Protein AF-A0A9W6QRH6-F1 (afdb_monomer_lite)

Organism: NCBI:txid103729

Secondary structure (DSSP, 8-state):
---------------------------------------SSTT--HHHHHHHHHHHHTT-EEEETT-SS-S--EEEE-TTS-EEEEPPHHHHHHHHHHHHTTSEEEPP-SSSEEEEEE-HHHHHHHHHHHTS----

Radius of gyration: 28.38 Å; chains: 1; bounding box: 49×60×84 Å

Sequence (136 aa):
MRPPLSPGKDESMTPSTEERTMNTTTATMTATAAPVWIEARVDMTEDDVMATLFDVSEGAVLFHTGDSDSLTGFGWAHYDGTPAGSLPLWQSDILAALLRRHLIAIAPSDTTIRAIHLTDKGAELFYGVTDMPIAA

Foldseek 3Di:
DDDDDDDDDDDDDDDDDDDDDDDDPPPPPPPPDDPDDLDDDDDDDPVLLLVLLVCLALQQKKAFAPPPPDPARIAGADPVRDGPGHDDPVSSVSVVSCVVVQQKDWDDDPDRITTIHGDPNVCCVNVVVVPPDPDD

Structure (mmCIF, N/CA/C/O backbone):
data_AF-A0A9W6QRH6-F1
#
_entry.id   AF-A0A9W6QRH6-F1
#
loop_
_atom_site.group_PDB
_atom_site.id
_atom_site.type_symbol
_atom_site.label_atom_id
_atom_site.label_alt_id
_atom_site.label_comp_id
_atom_site.label_asym_id
_atom_site.label_entity_id
_atom_site.label_seq_id
_atom_site.pdbx_PDB_ins_code
_atom_site.Cartn_x
_atom_site.Cartn_y
_atom_site.Cartn_z
_atom_site.occupancy
_atom_site.B_iso_or_equiv
_atom_site.auth_seq_id
_atom_site.auth_comp_id
_atom_site.auth_asym_id
_atom_site.auth_atom_id
_atom_site.pdbx_PDB_model_num
ATOM 1 N N . MET A 1 1 ? 25.368 45.494 -68.399 1.00 37.88 1 MET A N 1
ATOM 2 C CA . MET A 1 1 ? 24.731 45.738 -67.082 1.00 37.88 1 MET A CA 1
ATOM 3 C C . MET A 1 1 ? 23.308 45.169 -67.113 1.00 37.88 1 MET A C 1
ATOM 5 O O . MET A 1 1 ? 22.790 44.996 -68.205 1.00 37.88 1 MET A O 1
ATOM 9 N N . ARG A 1 2 ? 22.754 44.812 -65.942 1.00 46.25 2 ARG A N 1
ATOM 10 C CA . ARG A 1 2 ? 21.415 44.211 -65.657 1.00 46.25 2 ARG A CA 1
ATOM 11 C C . ARG A 1 2 ? 20.208 45.020 -66.202 1.00 46.25 2 ARG A C 1
ATOM 13 O O . ARG A 1 2 ? 20.451 46.164 -66.582 1.00 46.25 2 ARG A O 1
ATOM 20 N N . PRO A 1 3 ? 18.929 44.557 -66.093 1.00 58.53 3 PRO A N 1
ATOM 21 C CA . PRO A 1 3 ? 18.351 43.283 -65.574 1.00 58.53 3 PRO A CA 1
ATOM 22 C C . PRO A 1 3 ? 17.560 42.549 -66.716 1.00 58.53 3 PRO A C 1
ATOM 24 O O . PRO A 1 3 ? 18.058 42.676 -67.833 1.00 58.53 3 PRO A O 1
ATOM 27 N N . PRO A 1 4 ? 16.392 41.844 -66.587 1.00 50.19 4 PRO A N 1
ATOM 28 C CA . PRO A 1 4 ? 15.605 41.277 -65.458 1.00 50.19 4 PRO A CA 1
ATOM 29 C C . PRO A 1 4 ? 15.120 39.797 -65.696 1.00 50.19 4 PRO A C 1
ATOM 31 O O . PRO A 1 4 ? 15.791 39.046 -66.389 1.00 50.19 4 PRO A O 1
ATOM 34 N N . LEU A 1 5 ? 13.952 39.422 -65.129 1.00 40.22 5 LEU A N 1
ATOM 35 C CA . LEU A 1 5 ? 13.029 38.289 -65.426 1.00 40.22 5 LEU A CA 1
ATOM 36 C C . LEU A 1 5 ? 13.363 36.842 -64.967 1.00 40.22 5 LEU A C 1
ATOM 38 O O . LEU A 1 5 ? 13.922 36.036 -65.702 1.00 40.22 5 LEU A O 1
ATOM 42 N N . SER A 1 6 ? 12.818 36.478 -63.797 1.00 54.47 6 SER A N 1
ATOM 43 C CA . SER A 1 6 ? 12.023 35.235 -63.608 1.00 54.47 6 SER A CA 1
ATOM 44 C C . SER A 1 6 ? 10.639 35.423 -64.289 1.00 54.47 6 SER A C 1
ATOM 46 O O . SER A 1 6 ? 10.291 36.596 -64.468 1.00 54.47 6 SER A O 1
ATOM 48 N N . PRO A 1 7 ? 9.803 34.399 -64.623 1.00 48.28 7 PRO A N 1
ATOM 49 C CA . PRO A 1 7 ? 9.609 33.108 -63.923 1.00 48.28 7 PRO A CA 1
ATOM 50 C C . PRO A 1 7 ? 9.307 31.883 -64.845 1.00 48.28 7 PRO A C 1
ATOM 52 O O . PRO A 1 7 ? 9.459 31.968 -66.057 1.00 48.28 7 PRO A O 1
ATOM 55 N N . GLY A 1 8 ? 8.801 30.771 -64.280 1.00 40.41 8 GLY A N 1
ATOM 56 C CA . GLY A 1 8 ? 7.809 29.918 -64.973 1.00 40.41 8 GLY A CA 1
ATOM 57 C C . GLY A 1 8 ? 8.219 28.516 -65.468 1.00 40.41 8 GLY A C 1
ATOM 58 O O . GLY A 1 8 ? 8.623 28.343 -66.612 1.00 40.41 8 GLY A O 1
ATOM 59 N N . LYS A 1 9 ? 7.963 27.503 -64.633 1.00 47.50 9 LYS A N 1
ATOM 60 C CA . LYS A 1 9 ? 7.250 26.251 -64.977 1.00 47.50 9 LYS A CA 1
ATOM 61 C C . LYS A 1 9 ? 6.236 26.091 -63.836 1.00 47.50 9 LYS A C 1
ATOM 63 O O . LYS A 1 9 ? 6.656 26.174 -62.687 1.00 47.50 9 LYS A O 1
ATOM 68 N N . ASP A 1 10 ? 4.921 26.062 -64.007 1.00 44.88 10 ASP A N 1
ATOM 69 C CA . ASP A 1 10 ? 4.084 25.477 -65.062 1.00 44.88 10 ASP A CA 1
ATOM 70 C C . ASP A 1 10 ? 4.212 23.952 -65.157 1.00 44.88 10 ASP A C 1
ATOM 72 O O . ASP A 1 10 ? 4.808 23.397 -66.077 1.00 44.88 10 ASP A O 1
ATOM 76 N N . GLU A 1 11 ? 3.639 23.295 -64.148 1.00 46.12 11 GLU A N 1
ATOM 77 C CA . GLU A 1 11 ? 2.878 22.064 -64.344 1.00 46.12 11 GLU A CA 1
ATOM 78 C C . GLU A 1 11 ? 1.430 22.348 -63.931 1.00 46.12 11 GLU A C 1
ATOM 80 O O . GLU A 1 11 ? 1.083 22.411 -62.751 1.00 46.12 11 GLU A O 1
ATOM 85 N N . SER A 1 12 ? 0.596 22.594 -64.937 1.00 50.25 12 SER A N 1
ATOM 86 C CA . SER A 1 12 ? -0.838 22.817 -64.794 1.00 50.25 12 SER A CA 1
ATOM 87 C C . SER A 1 12 ? -1.594 21.490 -64.896 1.00 50.25 12 SER A C 1
ATOM 89 O O . SER A 1 12 ? -1.643 20.917 -65.982 1.00 50.25 12 SER A O 1
ATOM 91 N N . MET A 1 13 ? -2.247 21.031 -63.819 1.00 35.91 13 MET A N 1
ATOM 92 C CA . MET A 1 13 ? -3.387 20.102 -63.924 1.00 35.91 13 MET A CA 1
ATOM 93 C C . MET A 1 13 ? -4.270 20.088 -62.661 1.00 35.91 13 MET A C 1
ATOM 95 O O . MET A 1 13 ? -3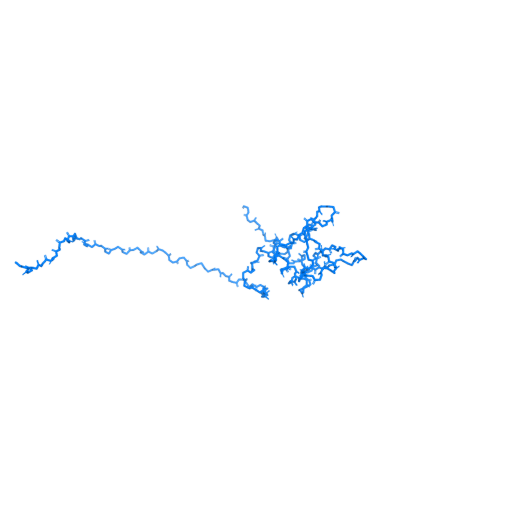.987 19.431 -61.664 1.00 35.91 13 MET A O 1
ATOM 99 N N . THR A 1 14 ? -5.387 20.809 -62.736 1.00 58.03 14 THR A N 1
ATOM 100 C CA . THR A 1 14 ? -6.648 20.463 -62.054 1.00 58.03 14 THR A CA 1
ATOM 101 C C . THR A 1 14 ? -7.506 19.632 -63.037 1.00 58.03 14 THR A C 1
ATOM 103 O O . THR A 1 14 ? -7.103 19.514 -64.200 1.00 58.03 14 THR A O 1
ATOM 106 N N . PRO A 1 15 ? -8.693 19.092 -62.679 1.00 53.50 15 PRO A N 1
ATOM 107 C CA . PRO A 1 15 ? -9.370 19.043 -61.376 1.00 53.50 15 PRO A CA 1
ATOM 108 C C . PRO A 1 15 ? -9.760 17.604 -60.952 1.00 53.50 15 PRO A C 1
ATOM 110 O O . PRO A 1 15 ? -9.607 16.663 -61.726 1.00 53.50 15 PRO A O 1
ATOM 113 N N . SER A 1 16 ? -10.380 17.440 -59.775 1.00 41.62 16 SER A N 1
ATOM 114 C CA . SER A 1 16 ? -11.616 16.639 -59.635 1.00 41.62 16 SER A CA 1
ATOM 115 C C . SER A 1 16 ? -12.256 16.788 -58.258 1.00 41.62 16 SER A C 1
ATOM 117 O O . SER A 1 16 ? -11.627 16.574 -57.225 1.00 41.62 16 SER A O 1
ATOM 119 N N . THR A 1 17 ? -13.542 17.126 -58.271 1.00 53.06 17 THR A N 1
ATOM 120 C CA . THR A 1 17 ? -14.458 16.905 -57.155 1.00 53.06 17 THR A CA 1
ATOM 121 C C . THR A 1 17 ? -14.860 15.435 -57.171 1.00 53.06 17 THR A C 1
ATOM 123 O O . THR A 1 17 ? -15.572 15.021 -58.080 1.00 53.06 17 THR A O 1
ATOM 126 N N . GLU A 1 18 ? -14.467 14.670 -56.156 1.00 53.28 18 GLU A N 1
ATOM 127 C CA . GLU A 1 18 ? -15.171 13.437 -55.801 1.00 53.28 18 GLU A CA 1
ATOM 128 C C . GLU A 1 18 ? -15.687 13.555 -54.370 1.00 53.28 18 GLU A C 1
ATOM 130 O O . GLU A 1 18 ? -14.938 13.535 -53.391 1.00 53.28 18 GLU A O 1
ATOM 135 N N . GLU A 1 19 ? -17.005 13.700 -54.265 1.00 49.78 19 GLU A N 1
ATOM 136 C CA . GLU A 1 19 ? -17.728 13.474 -53.025 1.00 49.78 19 GLU A CA 1
ATOM 137 C C . GLU A 1 19 ? -17.531 12.019 -52.598 1.00 49.78 19 GLU A C 1
ATOM 139 O O . GLU A 1 19 ? -18.041 11.101 -53.241 1.00 49.78 19 GLU A O 1
ATOM 144 N N . ARG A 1 20 ? -16.859 11.796 -51.466 1.00 43.66 20 ARG A N 1
ATOM 145 C CA . ARG A 1 20 ? -17.007 10.543 -50.725 1.00 43.66 20 ARG A CA 1
ATOM 146 C C . ARG A 1 20 ? -17.795 10.787 -49.450 1.00 43.66 20 ARG A C 1
ATOM 148 O O . ARG A 1 20 ? -17.251 11.017 -48.374 1.00 43.66 20 ARG A O 1
ATOM 155 N N . THR A 1 21 ? -19.110 10.731 -49.617 1.00 49.62 21 THR A N 1
ATOM 156 C CA . THR A 1 21 ? -20.083 10.510 -48.546 1.00 49.62 21 THR A CA 1
ATOM 157 C C . THR A 1 21 ? -19.714 9.253 -47.736 1.00 49.62 21 THR A C 1
ATOM 159 O O . THR A 1 21 ? -19.034 8.372 -48.259 1.00 49.62 21 THR A O 1
ATOM 162 N N . MET A 1 22 ? -20.271 9.127 -46.520 1.00 42.84 22 MET A N 1
ATOM 163 C CA . MET A 1 22 ? -20.294 7.904 -45.685 1.00 42.84 22 MET A CA 1
ATOM 164 C C . MET A 1 22 ? -18.941 7.552 -45.003 1.00 42.84 22 MET A C 1
ATOM 166 O O . MET A 1 22 ? -17.957 7.269 -45.675 1.00 42.84 22 MET A O 1
ATOM 170 N N . ASN A 1 23 ? -18.798 7.506 -43.667 1.00 47.72 23 ASN A N 1
ATOM 171 C CA . ASN A 1 23 ? -19.792 7.483 -42.582 1.00 47.72 23 ASN A CA 1
ATOM 172 C C . ASN A 1 23 ? -19.293 8.179 -41.303 1.00 47.72 23 ASN A C 1
ATOM 174 O O . ASN A 1 23 ? -18.252 7.806 -40.764 1.00 47.72 23 ASN A O 1
ATOM 178 N N . THR A 1 24 ? -20.099 9.081 -40.739 1.00 46.50 24 THR A N 1
ATOM 179 C CA . THR A 1 24 ? -19.974 9.471 -39.327 1.00 46.50 24 THR A CA 1
ATOM 180 C C . THR A 1 24 ? -20.604 8.376 -38.472 1.00 46.50 24 THR A C 1
ATOM 182 O O . THR A 1 24 ? -21.806 8.404 -38.208 1.00 46.50 24 THR A O 1
ATOM 185 N N . THR A 1 25 ? -19.812 7.393 -38.041 1.00 50.44 25 THR A N 1
ATOM 186 C CA . THR A 1 25 ? -20.263 6.460 -37.002 1.00 50.44 25 THR A CA 1
ATOM 187 C C . THR A 1 25 ? -20.269 7.198 -35.671 1.00 50.44 25 THR A C 1
ATOM 189 O O . THR A 1 25 ? -19.263 7.251 -34.966 1.00 50.44 25 THR A O 1
ATOM 192 N N . THR A 1 26 ? -21.417 7.782 -35.332 1.00 47.88 26 THR A N 1
ATOM 193 C CA . THR A 1 26 ? -21.703 8.260 -33.981 1.00 47.88 26 THR A CA 1
ATOM 194 C C . THR A 1 26 ? -21.672 7.060 -33.042 1.00 47.88 26 THR A C 1
ATOM 196 O O . THR A 1 26 ? -22.663 6.345 -32.900 1.00 47.88 26 THR A O 1
ATOM 199 N N . ALA A 1 27 ? -20.528 6.823 -32.405 1.00 49.31 27 ALA A N 1
ATOM 200 C CA . ALA A 1 27 ? -20.444 5.915 -31.277 1.00 49.31 27 ALA A CA 1
ATOM 201 C C . ALA A 1 27 ? -21.207 6.554 -30.110 1.00 49.31 27 ALA A C 1
ATOM 203 O O . ALA A 1 27 ? -20.648 7.313 -29.319 1.00 49.31 27 ALA A O 1
ATOM 204 N N . THR A 1 28 ? -22.507 6.268 -30.017 1.00 47.59 28 THR A N 1
ATOM 205 C CA . THR A 1 28 ? -23.292 6.509 -28.807 1.00 47.59 28 THR A CA 1
ATOM 206 C C . THR A 1 28 ? -22.795 5.549 -27.732 1.00 47.59 28 THR A C 1
ATOM 208 O O . THR A 1 28 ? -23.409 4.523 -27.457 1.00 47.59 28 THR A O 1
ATOM 211 N N . MET A 1 29 ? -21.654 5.879 -27.127 1.00 44.19 29 MET A N 1
ATOM 212 C CA . MET A 1 29 ? -21.290 5.314 -25.841 1.00 44.19 29 MET A CA 1
ATOM 213 C C . MET A 1 29 ? -22.253 5.901 -24.820 1.00 44.19 29 MET A C 1
ATOM 215 O O . MET A 1 29 ? -22.145 7.059 -24.415 1.00 44.19 29 MET A O 1
ATOM 219 N N . THR A 1 30 ? -23.252 5.099 -24.462 1.00 42.09 30 THR A N 1
ATOM 220 C CA . THR A 1 30 ? -24.102 5.338 -23.304 1.00 42.09 30 THR A CA 1
ATOM 221 C C . THR A 1 30 ? -23.191 5.515 -22.099 1.00 42.09 30 THR A C 1
ATOM 223 O O . THR A 1 30 ? -22.580 4.554 -21.639 1.00 42.09 30 THR A O 1
ATOM 226 N N . ALA A 1 31 ? -23.087 6.748 -21.604 1.00 43.47 31 ALA A N 1
ATOM 227 C CA . ALA A 1 31 ? -22.362 7.053 -20.383 1.00 43.47 31 ALA A CA 1
ATOM 228 C C . ALA A 1 31 ? -23.136 6.486 -19.183 1.00 43.47 31 ALA A C 1
ATOM 230 O O . ALA A 1 31 ? -23.871 7.199 -18.497 1.00 43.47 31 ALA A O 1
ATOM 231 N N . THR A 1 32 ? -22.991 5.180 -18.952 1.00 41.75 32 THR A N 1
ATOM 232 C CA . THR A 1 32 ? -23.275 4.557 -17.660 1.00 41.75 32 THR A CA 1
ATOM 233 C C . THR A 1 32 ? -22.491 5.337 -16.612 1.00 41.75 32 THR A C 1
ATOM 235 O O . THR A 1 32 ? -21.298 5.579 -16.789 1.00 41.75 32 THR A O 1
ATOM 238 N N . ALA A 1 33 ? -23.180 5.818 -15.577 1.00 47.66 33 ALA A N 1
ATOM 239 C CA . ALA A 1 33 ? -22.647 6.831 -14.673 1.00 47.66 33 ALA A CA 1
ATOM 240 C C . ALA A 1 33 ? -21.334 6.376 -14.010 1.00 47.66 33 ALA A C 1
ATOM 242 O O . ALA A 1 33 ? -21.347 5.500 -13.148 1.00 47.66 33 ALA A O 1
ATOM 243 N N . ALA A 1 34 ? -20.218 6.996 -14.406 1.00 45.59 34 ALA A N 1
ATOM 244 C CA . ALA A 1 34 ? -18.900 6.709 -13.850 1.00 45.59 34 ALA A CA 1
ATOM 245 C C . ALA A 1 34 ? -18.878 7.034 -12.339 1.00 45.59 34 ALA A C 1
ATOM 247 O O . ALA A 1 34 ? -19.197 8.170 -11.958 1.00 45.59 34 ALA A O 1
ATOM 248 N N . PRO A 1 35 ? -18.538 6.075 -11.460 1.00 45.78 35 PRO A N 1
ATOM 249 C CA . PRO A 1 35 ? -18.590 6.288 -10.021 1.00 45.78 35 PRO A CA 1
ATOM 250 C C . PRO A 1 35 ? -17.403 7.125 -9.519 1.00 45.78 35 PRO A C 1
ATOM 252 O O . PRO A 1 35 ? -16.251 6.731 -9.632 1.00 45.78 35 PRO A O 1
ATOM 255 N N . VAL A 1 36 ? -17.721 8.267 -8.898 1.00 46.62 36 VAL A N 1
ATOM 256 C CA . VAL A 1 36 ? -16.895 9.039 -7.940 1.00 46.62 36 VAL A CA 1
ATOM 257 C C . VAL A 1 36 ? -15.392 9.123 -8.268 1.00 46.62 36 VAL A C 1
ATOM 259 O O . VAL A 1 36 ? -14.551 8.452 -7.667 1.00 46.62 36 VAL A O 1
ATOM 262 N N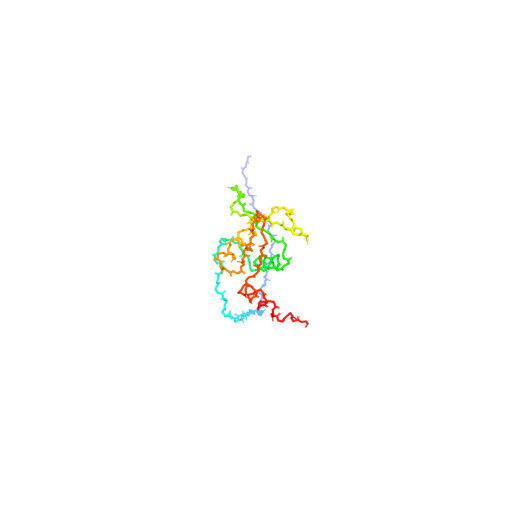 . TRP A 1 37 ? -15.070 10.058 -9.163 1.00 49.84 37 TRP A N 1
ATOM 263 C CA . TRP A 1 37 ? -13.724 10.450 -9.589 1.00 49.84 37 TRP A CA 1
ATOM 264 C C . TRP A 1 37 ? -12.661 10.453 -8.474 1.00 49.84 37 TRP A C 1
ATOM 266 O O . TRP A 1 37 ? -12.789 11.103 -7.427 1.00 49.84 37 TRP A O 1
ATOM 276 N N . ILE A 1 38 ? -11.552 9.755 -8.729 1.00 52.62 38 ILE A N 1
ATOM 277 C CA . ILE A 1 38 ? -10.364 9.758 -7.873 1.00 52.62 38 ILE A CA 1
ATOM 278 C C . ILE A 1 38 ? -9.487 10.972 -8.221 1.00 52.62 38 ILE A C 1
ATOM 280 O O . ILE A 1 38 ? -8.398 10.838 -8.759 1.00 52.62 38 ILE A O 1
ATOM 284 N N . GLU A 1 39 ? -9.952 12.186 -7.909 1.00 51.97 39 GLU A N 1
ATOM 285 C CA . GLU A 1 39 ? -9.112 13.380 -8.080 1.00 51.97 39 GLU A CA 1
ATOM 286 C C . GLU A 1 39 ? -7.950 13.392 -7.068 1.00 51.97 39 GLU A C 1
ATOM 288 O O . GLU A 1 39 ? -8.144 13.677 -5.883 1.00 51.97 39 GLU A O 1
ATOM 293 N N . ALA A 1 40 ? -6.735 13.093 -7.541 1.00 44.28 40 ALA A N 1
ATOM 294 C CA . ALA A 1 40 ? -5.471 13.497 -6.923 1.00 44.28 40 ALA A CA 1
ATOM 295 C C . ALA A 1 40 ? -4.304 13.392 -7.928 1.00 44.28 40 ALA A C 1
ATOM 297 O O . ALA A 1 40 ? -3.776 12.311 -8.144 1.00 44.28 40 ALA A O 1
ATOM 298 N N . ARG A 1 41 ? -3.845 14.549 -8.431 1.00 51.19 41 ARG A N 1
ATOM 299 C CA . ARG A 1 41 ? -2.780 14.746 -9.444 1.00 51.19 41 ARG A CA 1
ATOM 300 C C . ARG A 1 41 ? -3.143 14.331 -10.878 1.00 51.19 41 ARG A C 1
ATOM 302 O O . ARG A 1 41 ? -3.924 13.425 -11.130 1.00 51.19 41 ARG A O 1
ATOM 309 N N . VAL A 1 42 ? -2.584 15.108 -11.804 1.00 48.59 42 VAL A N 1
ATOM 310 C CA . VAL A 1 42 ? -2.676 14.919 -13.255 1.00 48.59 42 VAL A CA 1
ATOM 311 C C . VAL A 1 42 ? -1.911 13.637 -13.614 1.00 48.59 42 VAL A C 1
ATOM 313 O O . VAL A 1 42 ? -0.845 13.406 -13.047 1.00 48.59 42 VAL A O 1
ATOM 316 N N . ASP A 1 43 ? -2.473 12.837 -14.523 1.00 60.91 43 ASP A N 1
ATOM 317 C CA . ASP A 1 43 ? -1.922 11.584 -15.076 1.00 60.91 43 ASP A CA 1
ATOM 318 C C . ASP A 1 43 ? -1.985 10.296 -14.211 1.00 60.91 43 ASP A C 1
ATOM 320 O O . ASP A 1 43 ? -1.251 9.356 -14.497 1.00 60.91 43 ASP A O 1
ATOM 324 N N . MET A 1 44 ? -2.881 10.176 -13.216 1.00 70.50 44 MET A N 1
ATOM 325 C CA . MET A 1 44 ? -3.264 8.843 -12.688 1.00 70.50 44 MET A CA 1
ATOM 326 C C . MET A 1 44 ? -4.383 8.221 -13.530 1.00 70.50 44 MET A C 1
ATOM 328 O O . MET A 1 44 ? -5.456 8.815 -13.661 1.00 70.50 44 MET A O 1
ATOM 332 N N . THR A 1 45 ? -4.157 7.019 -14.058 1.00 83.31 45 THR A N 1
ATOM 333 C CA . THR A 1 45 ? -5.167 6.244 -14.793 1.00 83.31 45 THR A CA 1
ATOM 334 C C . THR A 1 45 ? -5.895 5.239 -13.894 1.00 83.31 45 THR A C 1
ATOM 336 O O . THR A 1 45 ? -5.467 4.938 -12.779 1.00 83.31 45 THR A O 1
ATOM 339 N N . GLU A 1 46 ? -7.018 4.704 -14.382 1.00 83.81 46 GLU A N 1
ATOM 340 C CA . GLU A 1 46 ? -7.709 3.578 -13.738 1.00 83.81 46 GLU A CA 1
ATOM 341 C C . GLU A 1 46 ? -6.819 2.323 -13.706 1.00 83.81 46 GLU A C 1
ATOM 343 O O . GLU A 1 46 ? -6.768 1.640 -12.683 1.00 83.81 46 GLU A O 1
ATOM 348 N N . ASP A 1 47 ? -6.035 2.090 -14.766 1.00 85.88 47 ASP A N 1
ATOM 349 C CA . ASP A 1 47 ? -5.081 0.980 -14.862 1.00 85.88 47 ASP A CA 1
ATOM 350 C C . ASP A 1 47 ? -4.009 1.047 -13.760 1.00 85.88 47 ASP A C 1
ATOM 352 O O . ASP A 1 47 ? -3.737 0.038 -13.110 1.00 85.88 47 ASP A O 1
ATOM 356 N N . ASP A 1 48 ? -3.451 2.232 -13.475 1.00 89.69 48 ASP A N 1
ATOM 357 C CA . ASP A 1 48 ? -2.456 2.414 -12.403 1.00 89.69 48 ASP A CA 1
ATOM 358 C C . ASP A 1 48 ? -3.049 2.102 -11.017 1.00 89.69 48 ASP A C 1
ATOM 360 O O . ASP A 1 48 ? -2.390 1.515 -10.149 1.00 89.69 48 ASP A O 1
ATOM 364 N N . VAL A 1 49 ? -4.312 2.486 -10.795 1.00 88.75 49 VAL A N 1
ATOM 365 C CA . VAL A 1 49 ? -5.038 2.214 -9.546 1.00 88.75 49 VAL A CA 1
ATOM 366 C C . VAL A 1 49 ? -5.326 0.721 -9.405 1.00 88.75 49 VAL A C 1
ATOM 368 O O . VAL A 1 49 ? -5.100 0.165 -8.329 1.00 88.75 49 VAL A O 1
ATOM 371 N N . MET A 1 50 ? -5.769 0.057 -10.474 1.00 89.56 50 MET A N 1
ATOM 372 C CA . MET A 1 50 ? -6.056 -1.380 -10.471 1.00 89.56 50 MET A CA 1
ATOM 373 C C . MET A 1 50 ? -4.786 -2.226 -10.328 1.00 89.56 50 MET A C 1
ATOM 375 O O . MET A 1 50 ? -4.785 -3.172 -9.542 1.00 89.56 50 MET A O 1
ATOM 379 N N . ALA A 1 51 ? -3.683 -1.849 -10.984 1.00 91.50 51 ALA A N 1
ATOM 380 C CA . ALA A 1 51 ? -2.373 -2.469 -10.781 1.00 91.50 51 ALA A CA 1
ATOM 381 C C . ALA A 1 51 ? -1.899 -2.323 -9.324 1.00 91.50 51 ALA A C 1
ATOM 383 O O . ALA A 1 51 ? -1.482 -3.295 -8.698 1.00 91.50 51 ALA A O 1
ATOM 384 N N . THR A 1 52 ? -2.059 -1.133 -8.733 1.00 92.88 52 THR A N 1
ATOM 385 C CA . THR A 1 52 ? -1.706 -0.904 -7.323 1.00 92.88 52 THR A CA 1
ATOM 386 C C . THR A 1 52 ? -2.577 -1.723 -6.361 1.00 92.88 52 THR A C 1
ATOM 388 O O . THR A 1 52 ? -2.078 -2.205 -5.346 1.00 92.88 52 THR A O 1
ATOM 391 N N . LEU A 1 53 ? -3.870 -1.900 -6.653 1.00 92.62 53 LEU A N 1
ATOM 392 C CA . LEU A 1 53 ? -4.759 -2.757 -5.857 1.00 92.62 53 LEU A CA 1
ATOM 393 C C . LEU A 1 53 ? -4.396 -4.244 -5.990 1.00 92.62 53 LEU A C 1
ATOM 395 O O . LEU A 1 53 ? -4.430 -4.948 -4.981 1.00 92.62 53 LEU A O 1
ATOM 399 N N . PHE A 1 54 ? -3.987 -4.694 -7.181 1.00 93.62 54 PHE A N 1
ATOM 400 C CA . PHE A 1 54 ? -3.482 -6.050 -7.412 1.00 93.62 54 PHE A CA 1
ATOM 401 C C . PHE A 1 54 ? -2.212 -6.329 -6.590 1.00 93.62 54 PHE A C 1
ATOM 403 O O . PHE A 1 54 ? -2.170 -7.305 -5.837 1.00 93.62 54 PHE A O 1
ATOM 410 N N . ASP A 1 55 ? -1.226 -5.426 -6.629 1.00 94.50 55 ASP A N 1
ATOM 411 C CA . ASP A 1 55 ? 0.008 -5.550 -5.838 1.00 94.50 55 ASP A CA 1
ATOM 412 C C . ASP A 1 55 ? -0.270 -5.582 -4.321 1.00 94.50 55 ASP A C 1
ATOM 414 O O . ASP A 1 55 ? 0.419 -6.272 -3.566 1.00 94.50 55 ASP A O 1
ATOM 418 N N . VAL A 1 56 ? -1.313 -4.882 -3.853 1.00 94.25 56 VAL A N 1
ATOM 419 C CA . VAL A 1 56 ? -1.785 -4.979 -2.460 1.00 94.25 56 VAL A CA 1
ATOM 420 C C . VAL A 1 56 ? -2.479 -6.316 -2.182 1.00 94.25 56 VAL A C 1
ATOM 422 O O . VAL A 1 56 ? -2.263 -6.878 -1.109 1.00 94.25 56 VAL A O 1
ATOM 425 N N . SER A 1 57 ? -3.296 -6.850 -3.100 1.00 93.44 57 SER A N 1
ATOM 426 C CA . SER A 1 57 ? -3.956 -8.152 -2.898 1.00 93.44 57 SER A CA 1
ATOM 427 C C . SER A 1 57 ? -2.978 -9.329 -2.863 1.00 93.44 57 SER A C 1
ATOM 429 O O . SER A 1 57 ? -3.174 -10.244 -2.067 1.00 93.44 57 SER A O 1
ATOM 431 N N . GLU A 1 58 ? -1.894 -9.264 -3.639 1.00 92.94 58 GLU A N 1
ATOM 432 C CA . GLU A 1 58 ? -0.815 -10.262 -3.636 1.00 92.94 58 GLU A CA 1
ATOM 433 C C . GLU A 1 58 ? 0.144 -10.109 -2.436 1.00 92.94 58 GLU A C 1
ATOM 435 O O . GLU A 1 58 ? 1.058 -10.912 -2.255 1.00 92.94 58 GLU A O 1
ATOM 440 N N . GLY A 1 59 ? -0.028 -9.071 -1.605 1.00 92.25 59 GLY A N 1
ATOM 441 C CA . GLY A 1 59 ? 0.879 -8.769 -0.493 1.00 92.25 59 GLY A CA 1
ATOM 442 C C . GLY A 1 59 ? 2.276 -8.316 -0.940 1.00 92.25 59 GLY A C 1
ATOM 443 O O . GLY A 1 59 ? 3.215 -8.355 -0.146 1.00 92.25 59 GLY A O 1
ATOM 444 N N . ALA A 1 60 ? 2.423 -7.867 -2.191 1.00 94.88 60 ALA A N 1
ATOM 445 C CA . ALA A 1 60 ? 3.692 -7.450 -2.784 1.00 94.88 60 ALA A CA 1
ATOM 446 C C . ALA A 1 60 ? 4.199 -6.094 -2.258 1.00 94.88 60 ALA A C 1
ATOM 448 O O . ALA A 1 60 ? 5.311 -5.684 -2.588 1.00 94.88 60 ALA A O 1
ATOM 449 N N . VAL A 1 61 ? 3.419 -5.392 -1.427 1.00 94.06 61 VAL A N 1
ATOM 450 C CA . VAL A 1 61 ? 3.779 -4.087 -0.853 1.00 94.06 61 VAL A CA 1
ATOM 451 C C . VAL A 1 61 ? 3.658 -4.054 0.670 1.00 94.06 61 VAL A C 1
ATOM 453 O O . VAL A 1 61 ? 2.748 -4.620 1.276 1.00 94.06 61 VAL A O 1
ATOM 456 N N . LEU A 1 62 ? 4.585 -3.333 1.298 1.00 93.31 62 LEU A N 1
ATOM 457 C CA . LEU A 1 62 ? 4.691 -3.165 2.745 1.00 93.31 62 LEU A CA 1
ATOM 458 C C . LEU A 1 62 ? 4.867 -1.695 3.135 1.00 93.31 62 LEU A C 1
ATOM 460 O O . LEU A 1 62 ? 5.196 -0.845 2.310 1.00 93.31 62 LEU A O 1
ATOM 464 N N . PHE A 1 63 ? 4.630 -1.397 4.410 1.00 91.06 63 PHE A N 1
ATOM 465 C CA . PHE A 1 63 ? 4.774 -0.069 4.995 1.00 91.06 63 PHE A CA 1
ATOM 466 C C . PHE A 1 63 ? 5.847 -0.063 6.090 1.00 91.06 63 PHE A C 1
ATOM 468 O O . PHE A 1 63 ? 5.776 -0.832 7.048 1.00 91.06 63 PHE A O 1
ATOM 475 N N . HIS A 1 64 ? 6.825 0.828 5.973 1.00 89.06 64 HIS A N 1
ATOM 476 C CA . HIS A 1 64 ? 7.914 1.037 6.913 1.00 89.06 64 HIS A CA 1
ATOM 477 C C . HIS A 1 64 ? 7.685 2.311 7.737 1.00 89.06 64 HIS A C 1
ATOM 479 O O . HIS A 1 64 ? 7.538 3.413 7.210 1.00 89.06 64 HIS A O 1
ATOM 485 N N . THR A 1 65 ? 7.644 2.163 9.059 1.00 77.88 65 THR A N 1
ATOM 486 C CA . THR A 1 65 ? 7.321 3.244 9.998 1.00 77.88 65 THR A CA 1
ATOM 487 C C . THR A 1 65 ? 8.590 3.952 10.471 1.00 77.88 65 THR A C 1
ATOM 489 O O . THR A 1 65 ? 9.418 3.338 11.130 1.00 77.88 65 THR A O 1
ATOM 492 N N . GLY A 1 66 ? 8.726 5.255 10.224 1.00 66.00 66 GLY A N 1
ATOM 493 C CA . GLY A 1 66 ? 9.861 6.044 10.733 1.00 66.00 66 GLY A CA 1
ATOM 494 C C . GLY A 1 66 ? 11.000 6.276 9.738 1.00 66.00 66 GLY A C 1
ATOM 495 O O . GLY A 1 66 ? 12.038 6.804 10.128 1.00 66.00 66 GLY A O 1
ATOM 496 N N . ASP A 1 67 ? 10.795 5.954 8.461 1.00 57.75 67 ASP A N 1
ATOM 497 C CA . ASP A 1 67 ? 11.562 6.578 7.385 1.00 57.75 67 ASP A CA 1
ATOM 498 C C . ASP A 1 67 ? 11.096 8.039 7.252 1.00 57.75 67 ASP A C 1
ATOM 500 O O . ASP A 1 67 ? 10.010 8.319 6.748 1.00 57.75 67 ASP A O 1
ATOM 504 N N . SER A 1 68 ? 11.854 8.971 7.834 1.00 43.19 68 SER A N 1
ATOM 505 C CA . SER A 1 68 ? 11.468 10.386 7.925 1.00 43.19 68 SER A CA 1
ATOM 506 C C . SER A 1 68 ? 11.808 11.215 6.683 1.00 43.19 68 SER A C 1
ATOM 508 O O . SER A 1 68 ? 11.450 12.390 6.646 1.00 43.19 68 SER A O 1
ATOM 510 N N . ASP A 1 69 ? 12.506 10.631 5.703 1.00 47.34 69 ASP A N 1
ATOM 511 C CA . ASP A 1 69 ? 12.940 11.303 4.467 1.00 47.34 69 ASP A CA 1
ATOM 512 C C . ASP A 1 69 ? 12.037 10.968 3.266 1.00 47.34 69 ASP A C 1
ATOM 514 O O . ASP A 1 69 ? 11.960 11.740 2.309 1.00 47.34 69 ASP A O 1
ATOM 518 N N . SER A 1 70 ? 11.297 9.854 3.312 1.00 47.81 70 SER A N 1
ATOM 519 C CA . SER A 1 70 ? 10.270 9.544 2.316 1.00 47.81 70 SER A CA 1
ATOM 520 C C . SER A 1 70 ? 8.878 10.005 2.766 1.00 47.81 70 SER A C 1
ATOM 522 O O . SER A 1 70 ? 8.343 9.600 3.794 1.00 47.81 70 SER A O 1
ATOM 524 N N . LEU A 1 71 ? 8.209 10.800 1.922 1.00 49.69 71 LEU A N 1
ATOM 525 C CA . LEU A 1 71 ? 6.787 11.176 2.071 1.00 49.69 71 LEU A CA 1
ATOM 526 C C . LEU A 1 71 ? 5.818 9.978 1.968 1.00 49.69 71 LEU A C 1
ATOM 528 O O . LEU A 1 71 ? 4.598 10.144 2.006 1.00 49.69 71 LEU A O 1
ATOM 532 N N . THR A 1 72 ? 6.364 8.779 1.790 1.00 63.91 72 THR A N 1
ATOM 533 C CA . THR A 1 72 ? 5.681 7.561 1.389 1.00 63.91 72 THR A CA 1
ATOM 534 C C . THR A 1 72 ? 6.461 6.362 1.928 1.00 63.91 72 THR A C 1
ATOM 536 O O . THR A 1 72 ? 7.281 5.791 1.214 1.00 63.91 72 THR A O 1
ATOM 539 N N . GLY A 1 73 ? 6.196 5.946 3.169 1.00 84.19 73 GLY A N 1
ATOM 540 C CA . GLY A 1 73 ? 6.837 4.770 3.785 1.00 84.19 73 GLY A CA 1
ATOM 541 C C . GLY A 1 73 ? 6.508 3.426 3.113 1.00 84.19 73 GLY A C 1
ATOM 542 O O . GLY A 1 73 ? 6.662 2.383 3.732 1.00 84.19 73 GLY A O 1
ATOM 543 N N . PHE A 1 74 ? 6.004 3.428 1.882 1.00 90.06 74 PHE A N 1
ATOM 544 C CA . PHE A 1 74 ? 5.667 2.246 1.106 1.00 90.06 74 PHE A CA 1
ATOM 545 C C . PHE A 1 74 ? 6.915 1.685 0.404 1.00 90.06 74 PHE A C 1
ATOM 547 O O . PHE A 1 74 ? 7.695 2.429 -0.192 1.00 90.06 74 PHE A O 1
ATOM 554 N N . GLY A 1 75 ? 7.074 0.363 0.422 1.00 92.38 75 GLY A N 1
ATOM 555 C CA . GLY A 1 75 ? 8.120 -0.346 -0.316 1.00 92.38 75 GLY A CA 1
ATOM 556 C C . GLY A 1 75 ? 7.632 -1.680 -0.872 1.00 92.38 75 GLY A C 1
ATOM 557 O O . GLY A 1 75 ? 6.586 -2.187 -0.466 1.00 92.38 75 GLY A O 1
ATOM 558 N N . TRP A 1 76 ? 8.409 -2.250 -1.790 1.00 94.06 76 TRP A N 1
ATOM 559 C CA . TRP A 1 76 ? 8.194 -3.605 -2.287 1.00 94.06 76 TRP A CA 1
ATOM 560 C C . TRP A 1 76 ? 8.486 -4.635 -1.194 1.00 94.06 76 TRP A C 1
ATOM 562 O O . TRP A 1 76 ? 9.416 -4.468 -0.398 1.00 94.06 76 TRP A O 1
ATOM 572 N N . ALA A 1 77 ? 7.728 -5.725 -1.202 1.00 93.81 77 ALA A N 1
ATOM 573 C CA . ALA A 1 77 ? 7.952 -6.918 -0.406 1.00 93.81 77 ALA A CA 1
ATOM 574 C C . ALA A 1 77 ? 8.469 -8.065 -1.290 1.00 93.81 77 ALA A C 1
ATOM 576 O O . ALA A 1 77 ? 8.051 -8.240 -2.434 1.00 93.81 77 ALA A O 1
ATOM 577 N N . HIS A 1 78 ? 9.369 -8.878 -0.748 1.00 91.81 78 HIS A N 1
ATOM 578 C CA . HIS A 1 78 ? 9.638 -10.218 -1.255 1.00 91.81 78 HIS A CA 1
ATOM 579 C C . HIS A 1 78 ? 8.502 -11.170 -0.844 1.00 91.81 78 HIS A C 1
ATOM 581 O O . HIS A 1 78 ? 7.755 -10.897 0.094 1.00 91.81 78 HIS A O 1
ATOM 587 N N . TYR A 1 79 ? 8.410 -12.336 -1.494 1.00 86.31 79 TYR A N 1
ATOM 588 C CA . TYR A 1 79 ? 7.423 -13.380 -1.167 1.00 86.31 79 TYR A CA 1
ATOM 589 C C . TYR A 1 79 ? 7.521 -13.926 0.275 1.00 86.31 79 TYR A C 1
ATOM 591 O O . TYR A 1 79 ? 6.609 -14.605 0.735 1.00 86.31 79 TYR A O 1
ATOM 599 N N . ASP A 1 80 ? 8.617 -13.651 0.990 1.00 86.81 80 ASP A N 1
ATOM 600 C CA . ASP A 1 80 ? 8.797 -13.967 2.413 1.00 86.81 80 ASP A CA 1
ATOM 601 C C . ASP A 1 80 ? 8.357 -12.827 3.361 1.00 86.81 80 ASP A C 1
ATOM 603 O O . ASP A 1 80 ? 8.497 -12.943 4.578 1.00 86.81 80 ASP A O 1
ATOM 607 N N . GLY A 1 81 ? 7.822 -11.728 2.815 1.00 83.19 81 GLY A N 1
ATOM 608 C CA . GLY A 1 81 ? 7.389 -10.537 3.548 1.00 83.19 81 GLY A CA 1
ATOM 609 C C . GLY A 1 81 ? 8.507 -9.547 3.897 1.00 83.19 81 GLY A C 1
ATOM 610 O O . GLY A 1 81 ? 8.248 -8.578 4.614 1.00 83.19 81 GLY A O 1
ATOM 611 N N . THR A 1 82 ? 9.744 -9.758 3.432 1.00 88.19 82 THR A N 1
ATOM 612 C CA . THR A 1 82 ? 10.872 -8.851 3.715 1.00 88.19 82 THR A CA 1
ATOM 613 C C . THR A 1 82 ? 10.965 -7.681 2.717 1.00 88.19 82 THR A C 1
ATOM 615 O O . THR A 1 82 ? 10.483 -7.801 1.591 1.00 88.19 82 THR A O 1
ATOM 618 N N . PRO A 1 83 ? 11.572 -6.529 3.077 1.00 89.50 83 PRO A N 1
ATOM 619 C CA . PRO A 1 83 ? 11.729 -5.393 2.163 1.00 89.50 83 PRO A CA 1
ATOM 620 C C . PRO A 1 83 ? 12.606 -5.707 0.946 1.00 89.50 83 PRO A C 1
ATOM 622 O O . PRO A 1 83 ? 13.788 -6.013 1.088 1.00 89.50 83 PRO A O 1
ATOM 625 N N . ALA A 1 84 ? 12.031 -5.551 -0.248 1.00 90.12 84 ALA A N 1
ATOM 626 C CA . ALA A 1 84 ? 12.673 -5.788 -1.543 1.00 90.12 84 ALA A CA 1
ATOM 627 C C . ALA A 1 84 ? 13.159 -4.501 -2.245 1.00 90.12 84 ALA A C 1
ATOM 629 O O . ALA A 1 84 ? 13.874 -4.573 -3.244 1.00 90.12 84 ALA A O 1
ATOM 630 N N . GLY A 1 85 ? 12.783 -3.318 -1.744 1.00 89.00 85 GLY A N 1
ATOM 631 C CA . GLY A 1 85 ? 13.229 -2.022 -2.267 1.00 89.00 85 GLY A CA 1
ATOM 632 C C . GLY A 1 85 ? 12.156 -0.933 -2.209 1.00 89.00 85 GLY A C 1
ATOM 633 O O . GLY A 1 85 ? 11.064 -1.136 -1.682 1.00 89.00 85 GLY A O 1
ATOM 634 N N . SER A 1 86 ? 12.470 0.240 -2.758 1.00 89.25 86 SER A N 1
ATOM 635 C CA . SER A 1 86 ? 11.539 1.372 -2.847 1.00 89.25 86 SER A CA 1
ATOM 636 C C . SER A 1 86 ? 10.528 1.194 -3.982 1.00 89.25 86 SER A C 1
ATOM 638 O O . SER A 1 86 ? 10.889 0.772 -5.082 1.00 89.25 86 SER A O 1
ATOM 640 N N . LEU A 1 87 ? 9.280 1.590 -3.735 1.00 89.56 87 LEU A N 1
ATOM 641 C CA . LEU A 1 87 ? 8.262 1.751 -4.776 1.00 89.56 87 LEU A CA 1
ATOM 642 C C . LEU A 1 87 ? 8.525 3.009 -5.625 1.00 89.56 87 LEU A C 1
ATOM 644 O O . LEU A 1 87 ? 9.104 3.981 -5.123 1.00 89.56 87 LEU A O 1
ATOM 648 N N . PRO A 1 88 ? 8.090 3.041 -6.899 1.00 88.56 88 PRO A N 1
ATOM 649 C CA . PRO A 1 88 ? 8.124 4.260 -7.692 1.00 88.56 88 PRO A CA 1
ATOM 650 C C . PRO A 1 88 ? 7.132 5.293 -7.129 1.00 88.56 88 PRO A C 1
ATOM 652 O O . PRO A 1 88 ? 6.061 4.950 -6.629 1.00 88.56 88 PRO A O 1
ATOM 655 N N . LEU A 1 89 ? 7.478 6.581 -7.234 1.00 85.81 89 LEU A N 1
ATOM 656 C CA . LEU A 1 89 ? 6.740 7.668 -6.572 1.00 85.81 89 LEU A CA 1
ATOM 657 C C . LEU A 1 89 ? 5.246 7.724 -6.941 1.00 85.81 89 LEU A C 1
ATOM 659 O O . LEU A 1 89 ? 4.426 8.003 -6.071 1.00 85.81 89 LEU A O 1
ATOM 663 N N . TRP A 1 90 ? 4.887 7.428 -8.196 1.00 86.69 90 TRP A N 1
ATOM 664 C CA . TRP A 1 90 ? 3.490 7.427 -8.651 1.00 86.69 90 TRP A CA 1
ATOM 665 C C . TRP A 1 90 ? 2.646 6.386 -7.898 1.00 86.69 90 TRP A C 1
ATOM 667 O O . TRP A 1 90 ? 1.552 6.692 -7.430 1.00 86.69 90 TRP A O 1
ATOM 677 N N . GLN A 1 91 ? 3.189 5.185 -7.693 1.00 90.69 91 GLN A N 1
ATOM 678 C CA . GLN A 1 91 ? 2.498 4.079 -7.031 1.00 90.69 91 GLN A CA 1
ATOM 679 C C . GLN A 1 91 ? 2.361 4.342 -5.531 1.00 90.69 91 GLN A C 1
ATOM 681 O O . GLN A 1 91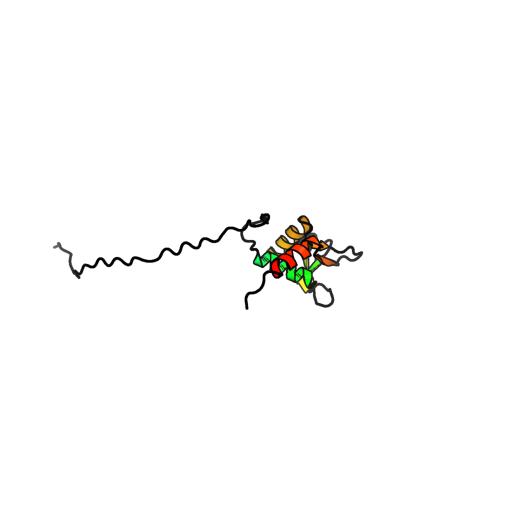 ? 1.312 4.120 -4.928 1.00 90.69 91 GLN A O 1
ATOM 686 N N . SER A 1 92 ? 3.404 4.915 -4.937 1.00 90.12 92 SER A N 1
ATOM 687 C CA . SER A 1 92 ? 3.396 5.398 -3.560 1.00 90.12 92 SER A CA 1
ATOM 688 C C . SER A 1 92 ? 2.365 6.515 -3.312 1.00 90.12 92 SER A C 1
ATOM 690 O O . SER A 1 92 ? 1.703 6.519 -2.270 1.00 90.12 92 SER A O 1
ATOM 692 N N . ASP A 1 93 ? 2.173 7.431 -4.269 1.00 87.50 93 ASP A N 1
ATOM 693 C CA . ASP A 1 93 ? 1.111 8.449 -4.237 1.00 87.50 93 ASP A CA 1
ATOM 694 C C . ASP A 1 93 ? -0.294 7.809 -4.319 1.00 87.50 93 ASP A C 1
ATOM 696 O O . ASP A 1 93 ? -1.200 8.225 -3.584 1.00 87.50 93 ASP A O 1
ATOM 700 N N . ILE A 1 94 ? -0.477 6.771 -5.151 1.00 90.44 94 ILE A N 1
ATOM 701 C CA . ILE A 1 94 ? -1.729 5.995 -5.231 1.00 90.44 94 ILE A CA 1
ATOM 702 C C . ILE A 1 94 ? -2.003 5.283 -3.904 1.00 90.44 94 ILE A C 1
ATOM 704 O O . ILE A 1 94 ? -3.092 5.441 -3.354 1.00 90.44 94 ILE A O 1
ATOM 708 N N . LEU A 1 95 ? -1.031 4.574 -3.321 1.00 91.50 95 LEU A N 1
ATOM 709 C CA . LEU A 1 95 ? -1.182 3.933 -2.007 1.00 91.50 95 LEU A CA 1
ATOM 710 C C . LEU A 1 95 ? -1.568 4.955 -0.922 1.00 91.50 95 LEU A C 1
ATOM 712 O O . LEU A 1 95 ? -2.489 4.716 -0.137 1.00 91.50 95 LEU A O 1
ATOM 716 N N . ALA A 1 96 ? -0.960 6.145 -0.923 1.00 89.19 96 ALA A N 1
ATOM 717 C CA . ALA A 1 96 ? -1.347 7.234 -0.025 1.00 89.19 96 ALA A CA 1
ATOM 718 C C . ALA A 1 96 ? -2.777 7.758 -0.288 1.00 89.19 96 ALA A C 1
ATOM 720 O O . ALA A 1 96 ? -3.466 8.196 0.641 1.00 89.19 96 ALA A O 1
ATOM 721 N N . ALA A 1 97 ? -3.262 7.745 -1.532 1.00 88.31 97 ALA A N 1
ATOM 722 C CA . ALA A 1 97 ? -4.645 8.082 -1.872 1.00 88.31 97 ALA A CA 1
ATOM 723 C C . ALA A 1 97 ? -5.640 6.984 -1.443 1.00 88.31 97 ALA A C 1
ATOM 725 O O . ALA A 1 97 ? -6.665 7.303 -0.836 1.00 88.31 97 ALA A O 1
ATOM 726 N N . LEU A 1 98 ? -5.327 5.708 -1.687 1.00 90.75 98 LEU A N 1
ATOM 727 C CA . LEU A 1 98 ? -6.135 4.546 -1.302 1.00 90.75 98 LEU A CA 1
ATOM 728 C C . LEU A 1 98 ? -6.271 4.423 0.224 1.00 90.75 98 LEU A C 1
ATOM 730 O O . LEU A 1 98 ? -7.375 4.195 0.726 1.00 90.75 98 LEU A O 1
ATOM 734 N N . LEU A 1 99 ? -5.181 4.650 0.967 1.00 90.56 99 LEU A N 1
ATOM 735 C CA . LEU A 1 99 ? -5.166 4.628 2.433 1.00 90.56 99 LEU A CA 1
ATOM 736 C C . LEU A 1 99 ? -6.061 5.735 3.015 1.00 90.56 99 LEU A C 1
ATOM 738 O O . LEU A 1 99 ? -6.891 5.471 3.882 1.00 90.56 99 LEU A O 1
ATOM 742 N N . ARG A 1 100 ? -5.973 6.962 2.476 1.00 88.88 100 ARG A N 1
ATOM 743 C CA . ARG A 1 100 ? -6.860 8.086 2.848 1.00 88.88 100 ARG A CA 1
ATOM 744 C C . ARG A 1 100 ? -8.335 7.845 2.499 1.00 88.88 100 ARG A C 1
ATOM 746 O O . ARG A 1 100 ? -9.203 8.468 3.098 1.00 88.88 100 ARG A O 1
ATOM 753 N N . ARG A 1 101 ? -8.627 6.961 1.539 1.00 88.81 101 ARG A N 1
ATOM 754 C CA . ARG A 1 101 ? -9.989 6.563 1.124 1.00 88.81 101 ARG A CA 1
ATOM 755 C C . ARG A 1 101 ? -10.515 5.321 1.859 1.00 88.81 101 ARG A C 1
ATOM 757 O O . ARG A 1 101 ? -11.654 4.910 1.601 1.00 88.81 101 ARG A O 1
ATOM 764 N N . HIS A 1 102 ? -9.708 4.753 2.761 1.00 90.50 102 HIS A N 1
ATOM 765 C CA . HIS A 1 102 ? -9.954 3.501 3.484 1.00 90.50 102 HIS A CA 1
ATOM 766 C C . HIS A 1 102 ? -10.219 2.295 2.563 1.00 90.50 102 HIS A C 1
ATOM 768 O O . HIS A 1 102 ? -11.002 1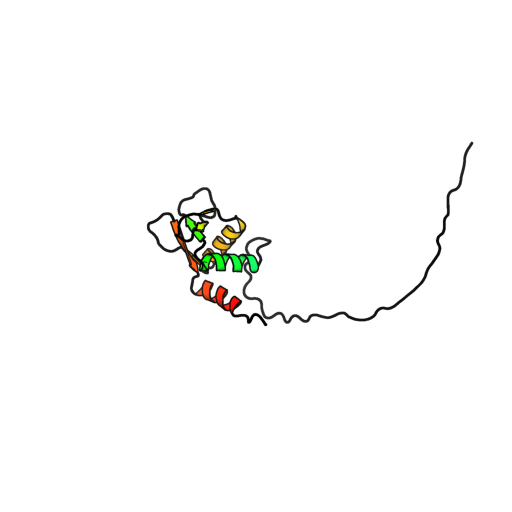.411 2.904 1.00 90.50 102 HIS A O 1
ATOM 774 N N . LEU A 1 103 ? -9.586 2.270 1.384 1.00 91.00 103 LEU A N 1
ATOM 775 C CA . LEU A 1 103 ? -9.613 1.127 0.457 1.00 91.00 103 LEU A CA 1
ATOM 776 C C . LEU A 1 103 ? -8.499 0.117 0.772 1.00 91.00 103 LEU A C 1
ATOM 778 O O . LEU A 1 103 ? -8.654 -1.076 0.544 1.00 91.00 103 LEU A O 1
ATOM 782 N N . ILE A 1 104 ? -7.405 0.590 1.368 1.00 94.00 104 ILE A N 1
ATOM 783 C CA . ILE A 1 104 ? -6.353 -0.252 1.942 1.00 94.00 104 ILE A CA 1
ATOM 784 C C . ILE A 1 104 ? -6.154 0.106 3.412 1.00 94.00 104 ILE A C 1
ATOM 786 O O . ILE A 1 104 ? -6.465 1.225 3.834 1.00 94.00 104 ILE A O 1
ATOM 790 N N . ALA A 1 105 ? -5.608 -0.829 4.180 1.00 93.12 105 ALA A N 1
ATOM 791 C CA . ALA A 1 105 ? -5.216 -0.626 5.564 1.00 93.12 105 ALA A CA 1
ATOM 792 C C . ALA A 1 105 ? -3.813 -1.187 5.825 1.00 93.12 105 ALA A C 1
ATOM 794 O O . ALA A 1 105 ? -3.381 -2.171 5.225 1.00 93.12 105 ALA A O 1
ATOM 795 N N . ILE A 1 106 ? -3.096 -0.541 6.744 1.00 92.25 106 ILE A N 1
ATOM 796 C CA . ILE A 1 106 ? -1.807 -1.015 7.253 1.00 92.25 106 ILE A CA 1
ATOM 797 C C . ILE A 1 106 ? -2.103 -1.895 8.468 1.00 92.25 106 ILE A C 1
ATOM 799 O O . ILE A 1 106 ? -2.780 -1.455 9.400 1.00 92.25 106 ILE A O 1
ATOM 803 N N . ALA A 1 107 ? -1.607 -3.130 8.466 1.00 89.88 107 ALA A N 1
ATOM 804 C CA . ALA A 1 107 ? -1.793 -4.056 9.574 1.00 89.88 107 ALA A CA 1
ATOM 805 C C . ALA A 1 107 ? -1.124 -3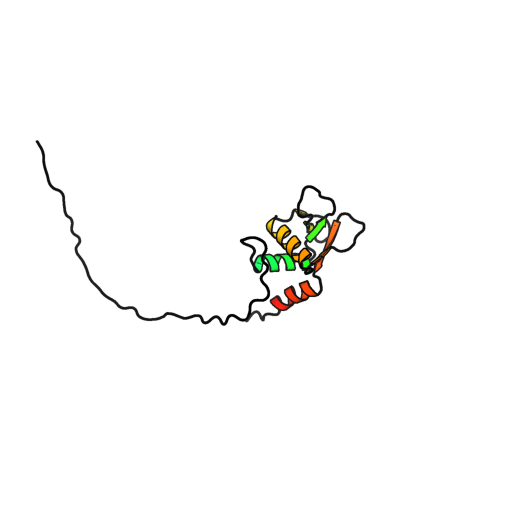.524 10.861 1.00 89.88 107 ALA A C 1
ATOM 807 O O . ALA A 1 107 ? -0.016 -2.973 10.800 1.00 89.88 107 ALA A O 1
ATOM 808 N N . PRO A 1 108 ? -1.754 -3.684 12.040 1.00 83.88 108 PRO A N 1
ATOM 809 C CA . PRO A 1 108 ? -1.096 -3.384 13.304 1.00 83.88 108 PRO A CA 1
ATOM 810 C C . PRO A 1 108 ? 0.084 -4.342 13.506 1.00 83.88 108 PRO A C 1
ATOM 812 O O . PRO A 1 108 ? -0.062 -5.553 13.365 1.00 83.88 108 PRO A O 1
ATOM 815 N N . SER A 1 109 ? 1.251 -3.796 13.847 1.00 84.06 109 SER A N 1
ATOM 816 C CA . SER A 1 109 ? 2.418 -4.584 14.247 1.00 84.06 109 SER A CA 1
ATOM 817 C C . SER A 1 109 ? 3.323 -3.789 15.181 1.00 84.06 109 SER A C 1
ATOM 819 O O . SER A 1 109 ? 3.474 -2.572 15.026 1.00 84.06 109 SER A O 1
ATOM 821 N N . ASP A 1 110 ? 3.980 -4.497 16.096 1.00 83.44 110 ASP A N 1
ATOM 822 C CA . ASP A 1 110 ? 5.052 -3.967 16.944 1.00 83.44 110 ASP A CA 1
ATOM 823 C C . ASP A 1 110 ? 6.363 -3.761 16.159 1.00 83.44 110 ASP A C 1
ATOM 825 O O . ASP A 1 110 ? 7.291 -3.110 16.637 1.00 83.44 110 ASP A O 1
ATOM 829 N N . THR A 1 111 ? 6.443 -4.287 14.931 1.00 85.50 111 THR A N 1
ATOM 830 C CA . THR A 1 111 ? 7.573 -4.092 14.016 1.00 85.50 111 THR A CA 1
ATOM 831 C C . THR A 1 111 ? 7.469 -2.797 13.209 1.00 85.50 111 THR A C 1
ATOM 833 O O . THR A 1 111 ? 6.386 -2.298 12.886 1.00 85.50 111 THR A O 1
ATOM 836 N N . THR A 1 112 ? 8.639 -2.287 12.820 1.00 86.44 112 THR A N 1
ATOM 837 C CA . THR A 1 112 ? 8.809 -1.132 11.928 1.00 86.44 112 THR A CA 1
ATOM 838 C C . THR A 1 112 ? 8.206 -1.384 10.543 1.00 86.44 112 THR A C 1
ATOM 840 O O . THR A 1 112 ? 7.566 -0.500 9.980 1.00 86.44 112 THR A O 1
ATOM 843 N N . ILE A 1 113 ? 8.381 -2.604 10.022 1.00 88.62 113 ILE A N 1
ATOM 844 C CA . ILE A 1 113 ? 7.784 -3.109 8.777 1.00 88.62 113 ILE A CA 1
ATOM 845 C C . ILE A 1 113 ? 6.377 -3.634 9.078 1.00 88.62 113 ILE A C 1
ATOM 847 O O . ILE A 1 113 ? 6.189 -4.340 10.071 1.00 88.62 113 ILE A O 1
ATOM 851 N N . ARG A 1 114 ? 5.397 -3.314 8.232 1.00 90.38 114 ARG A N 1
ATOM 852 C CA . ARG A 1 114 ? 3.982 -3.670 8.393 1.00 90.38 114 ARG A CA 1
ATOM 853 C C . ARG A 1 114 ? 3.383 -4.106 7.061 1.00 90.38 114 ARG A C 1
ATOM 855 O O . ARG A 1 114 ? 3.628 -3.464 6.044 1.00 90.38 114 ARG A O 1
ATOM 862 N N . ALA A 1 115 ? 2.577 -5.163 7.074 1.00 90.88 115 ALA A N 1
ATOM 863 C CA . ALA A 1 115 ? 1.839 -5.597 5.892 1.00 90.88 115 ALA A CA 1
ATOM 864 C C . ALA A 1 115 ? 0.730 -4.596 5.528 1.00 90.88 115 ALA A C 1
ATOM 866 O O . ALA A 1 115 ? 0.170 -3.923 6.400 1.00 90.88 115 ALA A O 1
ATOM 867 N N . ILE A 1 116 ? 0.386 -4.534 4.245 1.00 92.62 116 ILE A N 1
ATOM 868 C CA . ILE A 1 116 ? -0.740 -3.760 3.714 1.00 92.62 116 ILE A CA 1
ATOM 869 C C . ILE A 1 116 ? -1.761 -4.758 3.173 1.00 92.62 116 ILE A C 1
ATOM 871 O O . ILE A 1 116 ? -1.385 -5.793 2.635 1.00 92.62 116 ILE A O 1
ATOM 875 N N . HIS A 1 117 ? -3.046 -4.473 3.348 1.00 93.88 117 HIS A N 1
ATOM 876 C CA . HIS A 1 117 ? -4.133 -5.312 2.850 1.00 93.88 117 HIS A CA 1
ATOM 877 C C . HIS A 1 117 ? -5.271 -4.453 2.298 1.00 93.88 117 HIS A C 1
ATOM 879 O O . HIS A 1 117 ? -5.450 -3.301 2.711 1.00 93.88 117 HIS A O 1
ATOM 885 N N . LEU A 1 118 ? -6.056 -5.021 1.380 1.00 94.06 118 LEU A N 1
ATOM 886 C CA . LEU A 1 118 ? -7.342 -4.450 0.989 1.00 94.06 118 LEU A CA 1
ATOM 887 C C . LEU A 1 118 ? -8.292 -4.463 2.196 1.00 94.06 118 LEU A C 1
ATOM 889 O O . LEU A 1 118 ? -8.317 -5.422 2.967 1.00 94.06 118 LEU A O 1
ATOM 893 N N . THR A 1 119 ? -9.090 -3.409 2.355 1.00 93.69 119 THR A N 1
ATOM 894 C CA . THR A 1 119 ? -10.270 -3.447 3.236 1.00 93.69 119 THR A CA 1
ATOM 895 C C . THR A 1 119 ? -11.432 -4.118 2.504 1.00 93.69 119 THR A C 1
ATOM 897 O O . THR A 1 119 ? -11.387 -4.229 1.281 1.00 93.69 119 THR A O 1
ATOM 900 N N . ASP A 1 120 ? -12.516 -4.476 3.199 1.00 91.56 120 ASP A N 1
ATOM 901 C CA . ASP A 1 120 ? -13.733 -5.010 2.557 1.00 91.56 120 ASP A CA 1
ATOM 902 C C . ASP A 1 120 ? -14.221 -4.114 1.400 1.00 91.56 120 ASP A C 1
ATOM 904 O O . ASP A 1 120 ? -14.585 -4.600 0.335 1.00 91.56 120 ASP A O 1
ATOM 908 N N . LYS A 1 121 ? -14.132 -2.789 1.573 1.00 89.06 121 LYS A N 1
ATOM 909 C CA . LYS A 1 121 ? -14.484 -1.782 0.560 1.00 89.06 121 LYS A CA 1
ATOM 910 C C . LYS A 1 121 ? -13.478 -1.720 -0.600 1.00 89.06 121 LYS A C 1
ATOM 912 O O . LYS A 1 121 ? -13.860 -1.447 -1.735 1.00 89.06 121 LYS A O 1
ATOM 917 N N . GLY A 1 122 ? -12.188 -1.923 -0.326 1.00 87.94 122 GLY A N 1
ATOM 918 C CA . GLY A 1 122 ? -11.163 -2.034 -1.368 1.00 87.94 122 GLY A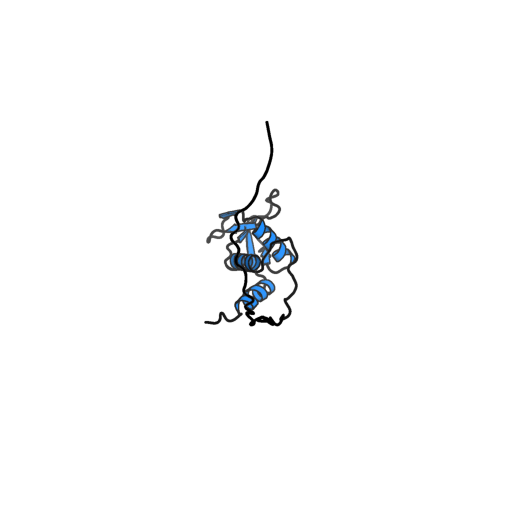 CA 1
ATOM 919 C C . GLY A 1 122 ? -11.311 -3.310 -2.187 1.00 87.94 122 GLY A C 1
ATOM 920 O O . GLY A 1 122 ? -11.213 -3.262 -3.407 1.00 87.94 122 GLY A O 1
ATOM 921 N N . ALA A 1 123 ? -11.616 -4.423 -1.519 1.00 89.06 123 ALA A N 1
ATOM 922 C CA . ALA A 1 123 ? -11.936 -5.698 -2.140 1.00 89.06 123 ALA A CA 1
ATOM 923 C C . ALA A 1 123 ? -13.224 -5.612 -2.976 1.00 89.06 123 ALA A C 1
ATOM 925 O O . ALA A 1 123 ? -13.217 -6.056 -4.115 1.00 89.06 123 ALA A O 1
ATOM 926 N N . GLU A 1 124 ? -14.293 -4.985 -2.474 1.00 87.06 124 GLU A N 1
ATOM 927 C CA . GLU A 1 124 ? -15.528 -4.752 -3.241 1.00 87.06 124 GLU A CA 1
ATOM 928 C C . GLU A 1 124 ? -15.263 -3.953 -4.526 1.00 87.06 124 GLU A C 1
ATOM 930 O O . GLU A 1 124 ? -15.770 -4.315 -5.584 1.00 87.06 124 GLU A O 1
ATOM 935 N N . LEU A 1 125 ? -14.427 -2.911 -4.468 1.00 82.31 125 LEU A N 1
ATOM 936 C CA . LEU A 1 125 ? -14.047 -2.136 -5.653 1.00 82.31 125 LEU A CA 1
ATOM 937 C C . LEU A 1 125 ? -13.170 -2.950 -6.618 1.00 82.31 125 LEU A C 1
ATOM 939 O O . LEU A 1 125 ? -13.412 -2.941 -7.819 1.00 82.31 125 LEU A O 1
ATOM 943 N N . PHE A 1 126 ? -12.175 -3.672 -6.105 1.00 83.56 126 PHE A N 1
ATOM 944 C CA . PHE A 1 126 ? -11.240 -4.451 -6.918 1.00 83.56 126 PHE A CA 1
ATOM 945 C C . PHE A 1 126 ? -11.916 -5.649 -7.612 1.00 83.56 126 PHE A C 1
ATOM 947 O O . PHE A 1 126 ? -11.794 -5.825 -8.828 1.00 83.56 126 PHE A O 1
ATOM 954 N N . TYR A 1 127 ? -12.683 -6.439 -6.856 1.00 79.50 127 TYR A N 1
ATOM 955 C CA . TYR A 1 127 ? -13.417 -7.593 -7.374 1.00 79.50 127 TYR A CA 1
ATOM 956 C C . TYR A 1 127 ? -14.667 -7.183 -8.158 1.00 79.50 127 TYR A C 1
ATOM 958 O O . TYR A 1 127 ? -14.923 -7.746 -9.214 1.00 79.50 127 TYR A O 1
ATOM 966 N N . GLY A 1 128 ? -15.392 -6.143 -7.734 1.00 70.81 128 GLY A N 1
ATOM 967 C CA . GLY A 1 128 ? -16.562 -5.634 -8.459 1.00 70.81 128 GLY A CA 1
ATOM 968 C C . GLY A 1 128 ? -16.243 -5.035 -9.836 1.00 70.81 128 GLY A C 1
ATOM 969 O O . GLY A 1 128 ? -17.126 -4.982 -10.690 1.00 70.81 128 GLY A O 1
ATOM 970 N N . VAL A 1 129 ? -14.993 -4.620 -10.077 1.00 60.09 129 VAL A N 1
ATOM 971 C CA . VAL A 1 129 ? -14.499 -4.233 -11.412 1.00 60.09 129 VAL A CA 1
ATOM 972 C C . VAL A 1 129 ? -14.020 -5.453 -12.213 1.00 60.09 129 VAL A C 1
ATOM 974 O O . VAL A 1 129 ? -14.288 -5.531 -13.411 1.00 60.09 129 VAL A O 1
ATOM 977 N N . THR A 1 130 ? -13.367 -6.436 -11.578 1.00 57.31 130 THR A N 1
ATOM 978 C CA . THR A 1 130 ? -12.908 -7.663 -12.268 1.00 57.31 130 THR A CA 1
ATOM 979 C C . THR A 1 130 ? -14.013 -8.691 -12.547 1.00 57.31 130 THR A C 1
ATOM 981 O O . THR A 1 130 ? -13.824 -9.535 -13.418 1.00 57.31 130 THR A O 1
ATOM 984 N N . ASP A 1 131 ? -15.189 -8.573 -11.920 1.00 51.22 131 ASP A N 1
ATOM 985 C CA . ASP A 1 131 ? -16.414 -9.318 -12.269 1.00 51.22 131 ASP A CA 1
ATOM 986 C C . ASP A 1 131 ? -17.102 -8.807 -13.559 1.00 51.22 131 ASP A C 1
ATOM 988 O O . ASP A 1 131 ? -18.149 -9.326 -13.961 1.00 51.22 131 ASP A O 1
ATOM 992 N N . MET A 1 132 ? -16.530 -7.818 -14.267 1.00 42.41 132 MET A N 1
ATOM 993 C CA . MET A 1 132 ? -16.908 -7.610 -15.668 1.00 42.41 132 MET A CA 1
ATOM 994 C C . MET A 1 132 ? -16.561 -8.872 -16.470 1.00 42.41 132 MET A C 1
ATOM 996 O O . MET A 1 132 ? -15.395 -9.274 -16.495 1.00 42.41 132 MET A O 1
ATOM 1000 N N . PRO A 1 133 ? -17.521 -9.489 -17.184 1.00 39.22 133 PRO A N 1
ATOM 1001 C CA . PRO A 1 133 ? -17.217 -10.649 -18.000 1.00 39.22 133 PRO A CA 1
ATOM 1002 C C . PRO A 1 133 ? -16.245 -10.240 -19.107 1.00 39.22 133 PRO A C 1
ATOM 1004 O O . PRO A 1 133 ? -16.611 -9.510 -20.031 1.00 39.22 133 PRO A O 1
ATOM 1007 N N . ILE A 1 134 ? -15.017 -10.759 -19.037 1.00 41.53 134 ILE A N 1
ATOM 1008 C CA . ILE A 1 134 ? -14.104 -10.789 -20.178 1.00 41.53 134 ILE A CA 1
ATOM 1009 C C . ILE A 1 134 ? -14.822 -11.595 -21.262 1.00 41.53 134 ILE A C 1
ATOM 1011 O O . ILE A 1 134 ? -14.927 -12.819 -21.175 1.00 41.53 134 ILE A O 1
ATOM 1015 N N . ALA A 1 135 ? -15.388 -10.891 -22.242 1.00 35.41 135 ALA A N 1
ATOM 1016 C CA . ALA A 1 135 ? -16.093 -11.505 -23.354 1.00 35.41 135 ALA A CA 1
ATOM 1017 C C . ALA A 1 135 ? -15.098 -12.348 -24.166 1.00 35.41 135 ALA A C 1
ATOM 1019 O O . ALA A 1 135 ? -14.200 -11.801 -24.809 1.00 35.41 135 ALA A O 1
ATOM 1020 N N . ALA A 1 136 ? -15.255 -13.668 -24.067 1.00 37.31 136 ALA A N 1
ATOM 1021 C CA . ALA A 1 136 ? -14.475 -14.679 -24.778 1.00 37.31 136 ALA A CA 1
ATOM 1022 C C . ALA A 1 136 ? -14.992 -14.920 -26.207 1.00 37.31 136 ALA A C 1
ATOM 1024 O O . ALA A 1 136 ? -16.214 -14.743 -26.429 1.00 37.31 136 ALA A O 1
#

pLDDT: mean 71.52, std 20.92, range [35.41, 94.88]